Protein AF-A0AAV7QUW3-F1 (afdb_monomer_lite)

Structure (mmCIF, N/CA/C/O backbone):
data_AF-A0AAV7QUW3-F1
#
_entry.id   AF-A0AAV7QUW3-F1
#
loop_
_atom_site.group_PDB
_atom_site.id
_atom_site.type_symbol
_atom_site.label_atom_id
_atom_site.label_alt_id
_atom_site.label_comp_id
_atom_site.label_asym_id
_atom_site.label_entity_id
_atom_site.label_seq_id
_atom_site.pdbx_PDB_ins_code
_atom_site.Cartn_x
_atom_site.Cartn_y
_atom_site.Cartn_z
_atom_site.occupancy
_atom_site.B_iso_or_equiv
_atom_site.auth_seq_id
_atom_site.auth_comp_id
_atom_site.auth_asym_id
_atom_site.auth_atom_id
_atom_site.pdbx_PDB_model_num
ATOM 1 N N . ALA A 1 1 ? -0.317 7.223 -24.601 1.00 63.00 1 ALA A N 1
ATOM 2 C CA . ALA A 1 1 ? 0.996 6.734 -24.132 1.00 63.00 1 ALA A CA 1
ATOM 3 C C . ALA A 1 1 ? 1.145 7.114 -22.667 1.00 63.00 1 ALA A C 1
ATOM 5 O O . ALA A 1 1 ? 0.829 8.246 -22.327 1.00 63.00 1 ALA A O 1
ATOM 6 N N . ASN A 1 2 ? 1.549 6.189 -21.796 1.00 79.88 2 ASN A N 1
ATOM 7 C CA . ASN A 1 2 ? 1.946 6.551 -20.435 1.00 79.88 2 ASN A CA 1
ATOM 8 C C . ASN A 1 2 ? 3.309 7.267 -20.480 1.00 79.88 2 ASN A C 1
ATOM 10 O O . ASN A 1 2 ? 4.100 7.051 -21.399 1.00 79.88 2 ASN A O 1
ATOM 14 N N . ALA A 1 3 ? 3.589 8.122 -19.495 1.00 92.62 3 ALA A N 1
ATOM 15 C CA . ALA A 1 3 ? 4.818 8.925 -19.460 1.00 92.62 3 ALA A CA 1
ATOM 16 C C . ALA A 1 3 ? 6.116 8.084 -19.371 1.00 92.62 3 ALA A C 1
ATOM 18 O O . ALA A 1 3 ? 7.211 8.615 -19.507 1.00 92.62 3 ALA A O 1
ATOM 19 N N . THR A 1 4 ? 6.002 6.769 -19.160 1.00 92.94 4 THR A N 1
ATOM 20 C CA . THR A 1 4 ? 7.106 5.815 -18.965 1.00 92.94 4 THR A CA 1
ATOM 21 C C . THR A 1 4 ? 7.222 4.780 -20.098 1.00 92.94 4 THR A C 1
ATOM 23 O O . THR A 1 4 ? 7.752 3.677 -19.911 1.00 92.94 4 THR A O 1
ATOM 26 N N . GLY A 1 5 ? 6.734 5.118 -21.297 1.00 93.31 5 GLY A N 1
ATOM 27 C CA . GLY A 1 5 ? 6.923 4.323 -22.517 1.00 93.31 5 GLY A CA 1
ATOM 28 C C . GLY A 1 5 ? 8.400 4.114 -22.903 1.00 93.31 5 GLY A C 1
ATOM 29 O O . GLY A 1 5 ? 9.314 4.609 -22.245 1.00 93.31 5 GLY A O 1
ATOM 30 N N . GLY A 1 6 ? 8.656 3.330 -23.957 1.00 93.81 6 GLY A N 1
ATOM 31 C CA . GLY A 1 6 ? 10.021 3.117 -24.475 1.00 93.81 6 GLY A CA 1
ATOM 32 C C . GLY A 1 6 ? 10.978 2.398 -23.508 1.00 93.81 6 GLY A C 1
ATOM 33 O O . GLY A 1 6 ? 12.183 2.615 -23.557 1.00 93.81 6 GLY A O 1
ATOM 34 N N . GLY A 1 7 ? 10.448 1.578 -22.593 1.00 94.31 7 GLY A N 1
ATOM 35 C CA . GLY A 1 7 ? 11.228 0.833 -21.592 1.00 94.31 7 GLY A CA 1
ATOM 36 C C . GLY A 1 7 ? 11.445 1.559 -20.256 1.00 94.31 7 GLY A C 1
ATOM 37 O O . GLY A 1 7 ? 12.013 0.975 -19.333 1.00 94.31 7 GLY A O 1
ATOM 38 N N . GLY A 1 8 ? 10.961 2.799 -20.099 1.00 95.56 8 GLY A N 1
ATOM 39 C CA . GLY A 1 8 ? 11.036 3.535 -18.829 1.00 95.56 8 GLY A CA 1
ATOM 40 C C . GLY A 1 8 ? 10.320 2.828 -17.670 1.00 95.56 8 GLY A C 1
ATOM 41 O O . GLY A 1 8 ? 10.839 2.781 -16.557 1.00 95.56 8 GLY A O 1
ATOM 42 N N . HIS A 1 9 ? 9.172 2.205 -17.938 1.00 95.31 9 HIS A N 1
ATOM 43 C CA . HIS A 1 9 ? 8.408 1.425 -16.962 1.00 95.31 9 HIS A CA 1
ATOM 44 C C . HIS A 1 9 ? 9.201 0.235 -16.401 1.00 95.31 9 HIS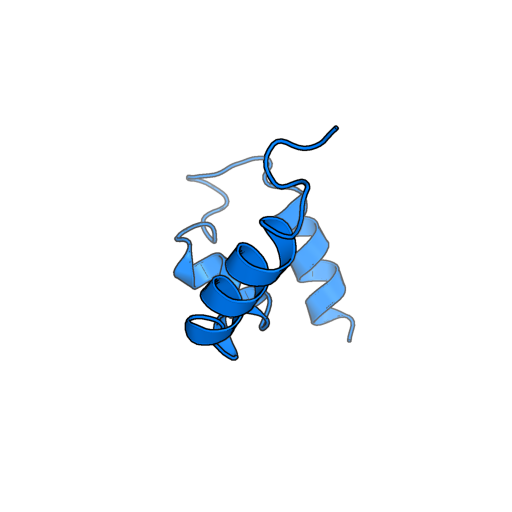 A C 1
ATOM 46 O O . HIS A 1 9 ? 9.106 -0.030 -15.207 1.00 95.31 9 HIS A O 1
ATOM 52 N N . ILE A 1 10 ? 10.043 -0.425 -17.208 1.00 96.44 10 ILE A N 1
ATOM 53 C CA . ILE A 1 10 ? 10.905 -1.523 -16.736 1.00 96.44 10 ILE A CA 1
ATOM 54 C C . ILE A 1 10 ? 11.894 -1.008 -15.689 1.00 96.44 10 ILE A C 1
ATOM 56 O O . ILE A 1 10 ? 12.037 -1.601 -14.622 1.00 96.44 10 ILE A O 1
ATOM 60 N N . LYS A 1 11 ? 12.538 0.134 -15.959 1.00 96.75 11 LYS A N 1
ATOM 61 C CA . LYS A 1 11 ? 13.474 0.763 -15.014 1.00 96.75 11 LYS A CA 1
ATOM 62 C C . LYS A 1 11 ? 12.769 1.220 -13.736 1.00 96.75 11 LYS A C 1
ATOM 64 O O . LYS A 1 11 ? 13.319 1.045 -12.652 1.00 96.75 11 LYS A O 1
ATOM 69 N N . LEU A 1 12 ? 11.565 1.783 -13.859 1.00 96.25 12 LEU A N 1
ATOM 70 C CA . LEU A 1 12 ? 10.764 2.222 -12.715 1.00 96.25 12 LEU A CA 1
ATOM 71 C C . LEU A 1 12 ? 10.398 1.044 -11.803 1.00 96.25 12 LEU A C 1
ATOM 73 O O . LEU A 1 12 ? 10.653 1.109 -10.604 1.00 96.25 12 LEU A O 1
ATOM 77 N N . VAL A 1 13 ? 9.863 -0.042 -12.369 1.00 96.81 13 VAL A N 1
ATOM 78 C CA . VAL A 1 13 ? 9.502 -1.247 -11.607 1.00 96.81 13 VAL A CA 1
ATOM 79 C C . VAL A 1 13 ? 10.743 -1.872 -10.971 1.00 96.81 13 VAL A C 1
ATOM 81 O O . VAL A 1 13 ? 10.735 -2.155 -9.778 1.00 96.81 13 VAL A O 1
ATOM 84 N N . ALA A 1 14 ? 11.844 -2.010 -11.716 1.00 97.88 14 ALA A N 1
ATOM 85 C CA . ALA A 1 14 ? 13.095 -2.543 -11.176 1.00 97.88 14 ALA A CA 1
ATOM 86 C C . ALA A 1 14 ? 13.651 -1.702 -10.014 1.00 97.88 14 ALA A C 1
ATOM 88 O O . ALA A 1 14 ? 14.295 -2.249 -9.122 1.00 97.88 14 ALA A O 1
ATOM 89 N N . LYS A 1 15 ? 13.415 -0.383 -10.007 1.00 97.88 15 LYS A N 1
ATOM 90 C CA . LYS A 1 15 ? 13.755 0.478 -8.871 1.00 97.88 15 LYS A CA 1
ATOM 91 C C . LYS A 1 15 ? 12.828 0.217 -7.681 1.00 97.88 15 LYS A C 1
ATOM 93 O O . LYS A 1 15 ? 13.338 -0.018 -6.595 1.00 97.88 15 LYS A O 1
ATOM 98 N N . ALA A 1 16 ? 11.511 0.203 -7.889 1.00 97.19 16 ALA A N 1
ATOM 99 C CA . ALA A 1 16 ? 10.533 -0.032 -6.822 1.00 97.19 16 ALA A CA 1
ATOM 100 C C . ALA A 1 16 ? 10.739 -1.389 -6.124 1.00 97.19 16 ALA A C 1
ATOM 102 O O . ALA A 1 16 ? 10.683 -1.474 -4.903 1.00 97.19 16 ALA A O 1
ATOM 103 N N . MET A 1 17 ? 11.077 -2.437 -6.882 1.00 97.75 17 MET A N 1
ATOM 104 C CA . MET A 1 17 ? 11.343 -3.771 -6.327 1.00 97.75 17 MET A CA 1
ATOM 105 C C . MET A 1 17 ? 12.540 -3.821 -5.368 1.00 97.75 17 MET A C 1
ATOM 107 O O . MET A 1 17 ? 12.615 -4.741 -4.563 1.00 97.75 17 MET A O 1
ATOM 111 N N . LYS A 1 18 ? 13.472 -2.859 -5.428 1.00 98.00 18 LYS A N 1
ATOM 112 C CA . LYS A 1 18 ? 14.602 -2.787 -4.483 1.00 98.00 18 LYS A CA 1
ATOM 113 C C . LYS A 1 18 ? 14.194 -2.272 -3.104 1.00 98.00 18 LYS A C 1
ATOM 115 O O . LYS A 1 18 ? 14.917 -2.509 -2.146 1.00 98.00 18 LYS A O 1
ATOM 120 N N . GLU A 1 19 ? 13.080 -1.552 -3.024 1.00 96.31 19 GLU A N 1
ATOM 121 C CA . GLU A 1 19 ? 12.552 -0.963 -1.789 1.00 96.31 19 GLU A CA 1
ATOM 122 C C . GLU A 1 19 ? 11.359 -1.764 -1.243 1.00 96.31 19 GLU A C 1
ATOM 124 O O . GLU A 1 19 ? 10.906 -1.514 -0.131 1.00 96.31 19 GLU A O 1
ATOM 129 N N . LEU A 1 20 ? 10.850 -2.737 -2.008 1.00 96.50 20 LEU A N 1
ATOM 130 C CA . LEU A 1 20 ? 9.713 -3.560 -1.613 1.00 96.50 20 LEU A CA 1
ATOM 131 C C . LEU A 1 20 ? 10.078 -4.469 -0.432 1.00 96.50 20 LEU A C 1
ATOM 133 O O . LEU A 1 20 ? 10.949 -5.332 -0.541 1.00 96.50 20 LEU A O 1
ATOM 137 N N . THR A 1 21 ? 9.353 -4.320 0.674 1.00 96.06 21 THR A N 1
ATOM 138 C CA . THR A 1 21 ? 9.491 -5.154 1.876 1.00 96.06 21 THR A CA 1
ATOM 139 C C . THR A 1 21 ? 8.247 -6.009 2.108 1.00 96.06 21 THR A C 1
ATOM 141 O O . THR A 1 21 ? 7.182 -5.740 1.552 1.00 96.06 21 THR A O 1
ATOM 144 N N . TYR A 1 22 ? 8.351 -7.029 2.965 1.00 94.44 22 TYR A N 1
ATOM 145 C CA . TYR A 1 22 ? 7.189 -7.826 3.380 1.00 94.44 22 TYR A CA 1
ATOM 146 C C . TYR A 1 22 ? 6.096 -6.960 4.034 1.00 94.44 22 TYR A C 1
ATOM 148 O O . TYR A 1 22 ? 4.917 -7.103 3.731 1.00 94.44 22 TYR A O 1
ATOM 156 N N . GLU A 1 23 ? 6.479 -5.988 4.862 1.00 94.69 23 GLU A N 1
ATOM 157 C CA . GLU A 1 23 ? 5.540 -5.046 5.492 1.00 94.69 23 GLU A CA 1
ATOM 158 C C . GLU A 1 23 ? 4.774 -4.206 4.459 1.00 94.69 23 GLU A C 1
ATOM 160 O O . GLU A 1 23 ? 3.629 -3.826 4.683 1.00 94.69 23 GLU A O 1
ATOM 165 N N . SER A 1 24 ? 5.372 -3.961 3.286 1.00 94.81 24 SER A N 1
ATOM 166 C CA . SER A 1 24 ? 4.714 -3.243 2.189 1.00 94.81 24 SER A CA 1
ATOM 167 C C . SER A 1 24 ? 3.549 -4.028 1.574 1.00 94.81 24 SER A C 1
ATOM 169 O O . SER A 1 24 ? 2.673 -3.418 0.959 1.00 94.81 24 SER A O 1
ATOM 171 N N . ILE A 1 25 ? 3.544 -5.360 1.713 1.00 95.25 25 ILE A N 1
ATOM 172 C CA . ILE A 1 25 ? 2.507 -6.261 1.182 1.00 95.25 25 ILE A CA 1
ATOM 173 C C . ILE A 1 25 ? 1.602 -6.851 2.272 1.00 95.25 25 ILE A C 1
ATOM 175 O O . ILE A 1 25 ? 0.513 -7.326 1.957 1.00 95.25 25 ILE A O 1
ATOM 179 N N . CYS A 1 26 ? 2.012 -6.805 3.541 1.00 96.62 26 CYS A N 1
ATOM 180 C CA . CYS A 1 26 ? 1.159 -7.159 4.670 1.00 96.62 26 CYS A CA 1
ATOM 181 C C . CYS A 1 26 ? 0.161 -6.023 4.921 1.00 96.62 26 CYS A C 1
ATOM 183 O O . CYS A 1 26 ? 0.553 -4.909 5.269 1.00 96.62 26 CYS A O 1
ATOM 185 N N . PHE A 1 27 ? -1.133 -6.271 4.708 1.00 96.81 2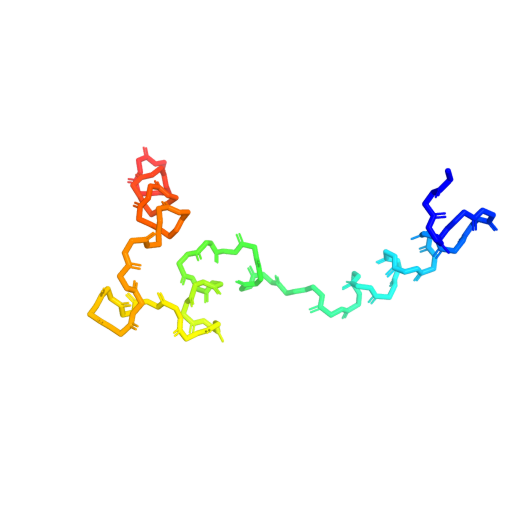7 PHE A N 1
ATOM 186 C CA . PHE A 1 27 ? -2.112 -5.187 4.627 1.00 96.81 27 PHE A CA 1
ATOM 187 C C . PHE A 1 27 ? -2.186 -4.331 5.909 1.00 96.81 27 PHE A C 1
ATOM 189 O O . PHE A 1 27 ? -1.989 -3.116 5.788 1.00 96.81 27 PHE A O 1
ATOM 196 N N . PRO A 1 28 ? -2.377 -4.897 7.122 1.00 96.44 28 PRO A N 1
ATOM 197 C CA . PRO A 1 28 ? -2.452 -4.101 8.351 1.00 96.44 28 PRO A CA 1
ATOM 198 C C . PRO A 1 28 ? -1.167 -3.312 8.624 1.00 96.44 28 PRO A C 1
ATOM 200 O O . PRO A 1 28 ? -1.226 -2.124 8.952 1.00 96.44 28 PRO A O 1
ATOM 203 N N . ASP A 1 29 ? -0.010 -3.944 8.417 1.00 97.50 29 ASP A N 1
ATOM 204 C CA . ASP A 1 29 ? 1.291 -3.304 8.618 1.00 97.50 29 ASP A CA 1
ATOM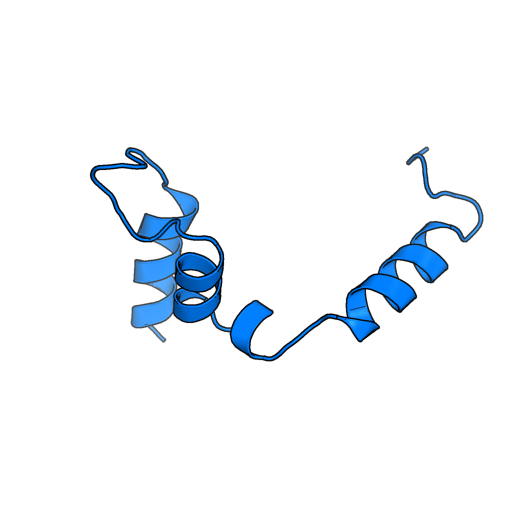 205 C C . ASP A 1 29 ? 1.486 -2.151 7.630 1.00 97.50 29 ASP A C 1
ATOM 207 O O . ASP A 1 29 ? 1.923 -1.069 8.016 1.00 97.50 29 ASP A O 1
ATOM 211 N N . SER A 1 30 ? 1.072 -2.325 6.371 1.00 97.19 30 SER A N 1
ATOM 212 C CA . SER A 1 30 ? 1.167 -1.288 5.343 1.00 97.19 30 SER A CA 1
ATOM 213 C C . SER A 1 30 ? 0.267 -0.077 5.624 1.00 97.19 30 SER A C 1
ATOM 215 O O . SER A 1 30 ? 0.644 1.048 5.289 1.00 97.19 30 SER A O 1
ATOM 217 N N . ILE A 1 31 ? -0.909 -0.281 6.234 1.00 97.62 31 ILE A N 1
ATOM 218 C CA . ILE A 1 31 ? -1.805 0.803 6.668 1.00 97.62 31 ILE A CA 1
ATOM 219 C C . ILE A 1 31 ? -1.147 1.585 7.806 1.00 97.62 31 ILE A C 1
ATOM 221 O O . ILE A 1 31 ? -1.081 2.814 7.737 1.00 97.62 31 ILE A O 1
ATOM 225 N N . LYS A 1 32 ? -0.605 0.875 8.802 1.00 96.50 32 LYS A N 1
ATOM 226 C CA . LYS A 1 32 ? 0.063 1.468 9.965 1.00 96.50 32 LYS A CA 1
ATOM 227 C C . LYS A 1 32 ? 1.350 2.204 9.594 1.00 96.50 32 LYS A C 1
ATOM 229 O O . LYS A 1 32 ? 1.579 3.319 10.044 1.00 96.50 32 LYS A O 1
ATOM 234 N N . MET A 1 33 ? 2.182 1.622 8.733 1.00 96.44 33 MET A N 1
ATOM 235 C CA . MET A 1 33 ? 3.418 2.248 8.244 1.00 96.44 33 MET A CA 1
ATOM 236 C C . MET A 1 33 ? 3.140 3.586 7.542 1.00 96.44 33 MET A C 1
ATOM 238 O O . MET A 1 33 ? 3.979 4.483 7.549 1.00 96.44 33 MET A O 1
ATOM 242 N N . LYS A 1 34 ? 1.953 3.729 6.945 1.00 94.75 34 LYS A N 1
ATOM 243 C CA . LYS A 1 34 ? 1.501 4.961 6.290 1.00 94.75 34 LYS A CA 1
ATOM 244 C C . LYS A 1 34 ? 0.794 5.932 7.246 1.00 94.75 34 LYS A C 1
ATOM 246 O O . LYS A 1 34 ? 0.404 7.002 6.790 1.00 94.75 34 LYS A O 1
ATOM 251 N N . GLY A 1 35 ? 0.620 5.581 8.523 1.00 96.50 35 GLY A N 1
ATOM 252 C CA . GLY A 1 35 ? -0.083 6.394 9.523 1.00 96.50 35 GLY A CA 1
ATOM 253 C C . GLY A 1 35 ? -1.574 6.559 9.231 1.00 96.50 35 GLY A C 1
ATOM 254 O O . GLY A 1 35 ? -2.143 7.615 9.495 1.00 96.50 35 GLY A O 1
ATOM 255 N N . MET A 1 36 ? -2.191 5.568 8.585 1.00 97.31 36 MET A N 1
ATOM 256 C CA . MET A 1 36 ? -3.569 5.653 8.095 1.00 97.31 36 MET A CA 1
ATOM 257 C C . MET A 1 36 ? -4.578 4.884 8.956 1.00 97.31 36 MET A C 1
ATOM 259 O O . MET A 1 36 ? -5.746 4.778 8.592 1.00 97.31 36 MET A O 1
ATOM 263 N N . GLU A 1 37 ? -4.161 4.307 10.075 1.00 96.44 37 GLU A N 1
ATOM 264 C CA . GLU A 1 37 ? -4.975 3.438 10.924 1.00 96.44 37 GLU A CA 1
ATOM 265 C C . GLU A 1 37 ? -6.116 4.166 11.651 1.00 96.44 37 GLU A C 1
ATOM 267 O O . GLU A 1 37 ? -7.159 3.559 11.893 1.00 96.44 37 GLU A O 1
ATOM 272 N N . SER A 1 38 ? -5.947 5.456 11.955 1.00 97.31 38 SER A N 1
ATOM 273 C CA . SER A 1 38 ? -6.919 6.255 12.707 1.00 97.31 38 SER A CA 1
ATOM 274 C C . SER A 1 38 ? -8.164 6.556 11.872 1.00 97.31 38 SER A C 1
ATOM 276 O O . SER A 1 38 ? -8.092 7.191 10.812 1.00 97.31 38 SER A O 1
ATOM 278 N N . LYS A 1 39 ? -9.330 6.089 12.332 1.00 96.88 39 LYS A N 1
ATOM 279 C CA . LYS A 1 39 ? -10.612 6.346 11.655 1.00 96.88 39 LYS A CA 1
ATOM 280 C C . LYS A 1 39 ? -11.137 7.743 11.948 1.00 96.88 39 LYS A C 1
ATOM 282 O O . LYS A 1 39 ? -11.882 8.294 11.144 1.00 96.88 39 LYS A O 1
ATOM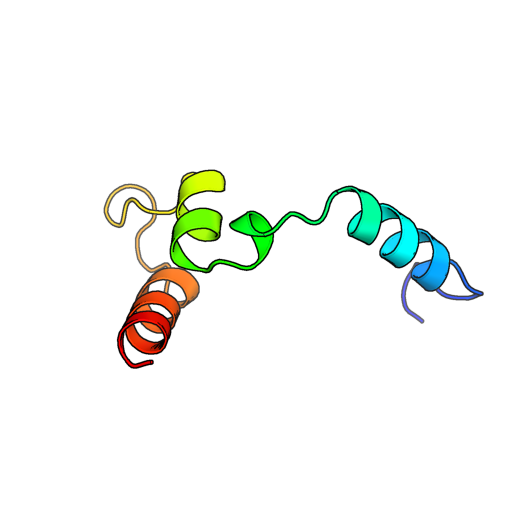 287 N N . GLU A 1 40 ? -10.736 8.291 13.082 1.00 97.75 40 GLU A N 1
ATOM 288 C CA . GLU A 1 40 ? -11.075 9.619 13.554 1.00 97.75 40 GLU A CA 1
ATOM 289 C C . GLU A 1 40 ? -10.292 10.680 12.773 1.00 97.75 40 GLU A C 1
ATOM 291 O O . GLU A 1 40 ? -10.895 11.629 12.275 1.00 97.75 40 GLU A O 1
ATOM 296 N N . ASP A 1 41 ? -8.977 10.486 12.598 1.00 97.88 41 ASP A N 1
ATOM 297 C CA . ASP A 1 41 ? -8.119 11.435 11.870 1.00 97.88 41 ASP A CA 1
ATOM 298 C C . ASP A 1 41 ? -8.306 11.329 10.349 1.00 97.88 41 ASP A C 1
ATOM 300 O O . ASP A 1 41 ? -8.216 12.328 9.634 1.00 97.88 41 ASP A O 1
ATOM 304 N N . VAL A 1 42 ? -8.587 10.117 9.847 1.00 97.19 42 VAL A N 1
ATOM 305 C CA . VAL A 1 42 ? -8.849 9.844 8.426 1.00 97.19 42 VAL A CA 1
ATOM 306 C C . VAL A 1 42 ? -10.194 9.116 8.274 1.00 97.19 42 VAL A C 1
ATOM 308 O O . VAL A 1 42 ? -10.243 7.884 8.110 1.00 97.19 42 VAL A O 1
ATOM 311 N N . PRO A 1 43 ? -11.313 9.860 8.339 1.00 97.31 43 PRO A N 1
ATOM 312 C CA . PRO A 1 43 ? -12.640 9.289 8.167 1.00 97.31 43 PRO A CA 1
ATOM 313 C C . PRO A 1 43 ? -12.903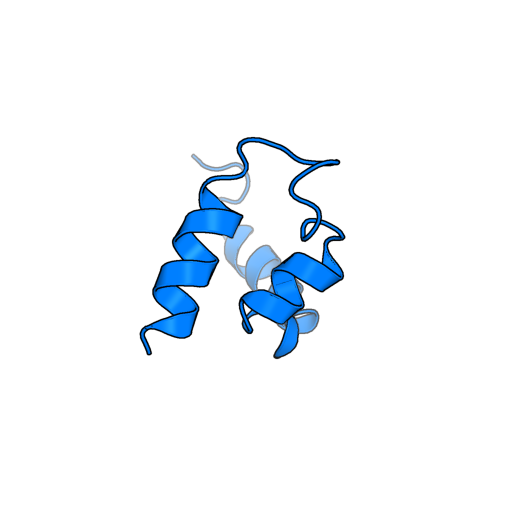 8.908 6.706 1.00 97.31 43 PRO A C 1
ATOM 315 O O . PRO A 1 43 ? -12.295 9.440 5.778 1.00 97.31 43 PRO A O 1
ATOM 318 N N . ASN A 1 44 ? -13.859 7.998 6.495 1.00 97.12 44 ASN A N 1
ATOM 319 C CA . ASN A 1 44 ? -14.306 7.538 5.171 1.00 97.12 44 ASN A CA 1
ATOM 320 C C . ASN A 1 44 ? -13.198 6.918 4.298 1.00 97.12 44 ASN A C 1
ATOM 322 O O . ASN A 1 44 ? -13.258 6.971 3.067 1.00 97.12 44 ASN A O 1
ATOM 326 N N . TYR A 1 45 ? -12.187 6.300 4.916 1.00 97.94 45 TYR A N 1
ATOM 327 C CA . TYR A 1 45 ? -11.154 5.577 4.182 1.00 97.94 45 TYR A CA 1
ATOM 328 C C . TYR A 1 45 ? -11.595 4.137 3.875 1.00 97.94 45 TYR A C 1
ATOM 330 O O . TYR A 1 45 ? -11.113 3.173 4.469 1.00 97.94 45 TYR A O 1
ATOM 338 N N . PHE A 1 46 ? -12.503 3.989 2.909 1.00 98.12 46 PHE A N 1
ATOM 339 C CA . PHE A 1 46 ? -13.119 2.699 2.567 1.00 98.12 46 PHE A CA 1
ATOM 340 C C . PHE A 1 46 ? -12.107 1.620 2.165 1.00 98.12 46 PHE A C 1
ATOM 342 O O . PHE A 1 46 ? -12.264 0.467 2.539 1.00 98.12 46 PHE A O 1
ATOM 349 N N . TYR A 1 47 ? -11.009 1.984 1.492 1.00 97.50 47 TYR A N 1
ATOM 350 C CA . TYR A 1 47 ? -9.950 1.021 1.169 1.00 97.50 47 TYR A CA 1
ATOM 351 C C . TYR A 1 47 ? -9.318 0.396 2.425 1.00 97.50 47 TYR A C 1
ATOM 353 O O . TYR A 1 47 ? -9.126 -0.817 2.461 1.00 97.50 47 TYR A O 1
ATOM 361 N N . ARG A 1 48 ? -9.039 1.191 3.471 1.00 98.06 48 ARG A N 1
ATOM 362 C CA . ARG A 1 48 ? -8.580 0.671 4.769 1.00 98.06 48 ARG A CA 1
ATOM 363 C C . ARG A 1 48 ? -9.657 -0.194 5.410 1.00 98.06 48 ARG A C 1
ATOM 365 O O . ARG A 1 48 ? -9.358 -1.290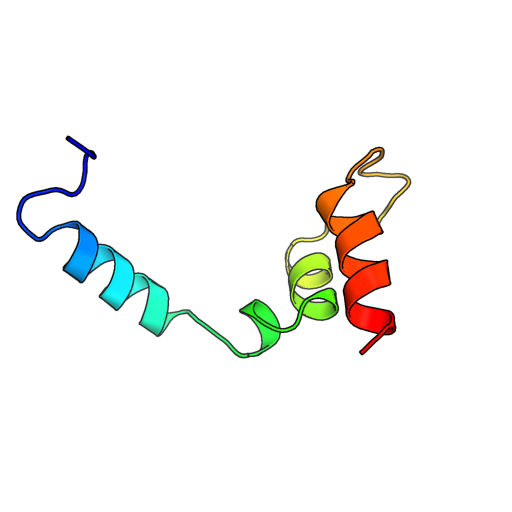 5.877 1.00 98.06 48 ARG A O 1
ATOM 372 N N . ASP A 1 49 ? -10.878 0.323 5.480 1.00 98.00 49 ASP A N 1
ATOM 373 C CA . ASP A 1 49 ? -11.946 -0.271 6.281 1.00 98.00 49 ASP A CA 1
ATOM 374 C C . ASP A 1 49 ? -12.448 -1.593 5.685 1.00 98.00 49 ASP A C 1
ATOM 376 O O . ASP A 1 49 ? -12.561 -2.588 6.403 1.00 98.00 49 ASP A O 1
ATOM 380 N N . ASP A 1 50 ? -12.675 -1.637 4.376 1.00 98.06 50 ASP A N 1
ATOM 381 C CA . ASP A 1 50 ? -13.115 -2.841 3.669 1.00 98.06 50 ASP A CA 1
ATOM 382 C C . ASP A 1 50 ? -11.950 -3.810 3.471 1.00 98.06 50 ASP A C 1
ATOM 384 O O . ASP A 1 50 ? -12.092 -5.012 3.693 1.00 98.06 50 ASP A O 1
ATOM 388 N N . GLY A 1 51 ? -10.761 -3.295 3.143 1.00 96.94 51 GLY A N 1
ATOM 389 C CA . GLY A 1 51 ? -9.559 -4.117 3.018 1.00 96.94 51 GLY A CA 1
ATOM 390 C C . GLY A 1 51 ? -9.198 -4.835 4.321 1.00 96.94 51 GLY A C 1
ATOM 391 O O . GLY A 1 51 ? -8.808 -5.998 4.282 1.00 96.94 51 GLY A O 1
ATOM 392 N N . SER A 1 52 ? -9.416 -4.202 5.482 1.00 96.69 52 SER A N 1
ATOM 393 C CA . SER A 1 52 ? -9.205 -4.847 6.788 1.00 96.69 52 SER A CA 1
ATOM 394 C C . SER A 1 52 ? -10.209 -5.971 7.047 1.00 96.69 52 SER A C 1
ATOM 396 O O . SER A 1 52 ? -9.847 -6.996 7.619 1.00 96.69 52 SER A O 1
ATOM 398 N N . GLN A 1 53 ? -11.467 -5.804 6.622 1.00 97.50 53 GLN A N 1
ATOM 399 C CA . GLN A 1 53 ? -12.482 -6.856 6.736 1.00 97.50 53 GLN A CA 1
ATOM 400 C C . GLN A 1 53 ? -12.132 -8.059 5.861 1.00 97.50 53 GLN A C 1
ATOM 402 O O . GLN A 1 53 ? -12.190 -9.190 6.335 1.00 97.50 53 GLN A O 1
ATOM 407 N N . VAL A 1 54 ? -11.722 -7.816 4.611 1.00 97.81 54 VAL A N 1
ATOM 408 C CA . VAL A 1 54 ? -11.278 -8.875 3.693 1.00 97.81 54 VAL A CA 1
ATOM 409 C C . VAL A 1 54 ? -10.050 -9.590 4.247 1.00 97.81 54 VAL A C 1
ATOM 411 O O . VAL A 1 54 ? -10.017 -10.815 4.248 1.00 97.81 54 VAL A O 1
ATOM 414 N N . TRP A 1 55 ? -9.064 -8.842 4.750 1.00 97.00 55 TRP A N 1
ATOM 415 C CA . TRP A 1 55 ? -7.848 -9.414 5.325 1.00 97.00 55 TRP A CA 1
ATOM 416 C C . TRP A 1 55 ? -8.142 -10.345 6.505 1.00 97.00 55 TRP A C 1
ATOM 418 O O . TRP A 1 55 ? -7.599 -11.438 6.558 1.00 97.00 55 TRP A O 1
ATOM 428 N N . ASN A 1 56 ? -9.029 -9.944 7.420 1.00 96.44 56 ASN A N 1
ATOM 429 C CA . ASN A 1 56 ? -9.380 -10.743 8.600 1.00 96.44 56 ASN A CA 1
ATOM 430 C C . ASN A 1 56 ? -10.261 -11.966 8.289 1.00 96.44 56 ASN A C 1
ATOM 432 O O . ASN A 1 56 ? -10.483 -12.792 9.173 1.00 96.44 56 ASN A O 1
ATOM 436 N N . ALA A 1 57 ? -10.823 -12.052 7.083 1.00 97.31 57 ALA A N 1
ATOM 437 C CA . ALA A 1 57 ? -11.662 -13.172 6.667 1.00 97.31 57 ALA A CA 1
ATOM 438 C C . ALA A 1 57 ? -10.859 -14.366 6.116 1.00 97.31 57 ALA A C 1
ATOM 440 O O . ALA A 1 57 ? -11.444 -15.429 5.901 1.00 97.31 57 ALA A O 1
ATOM 441 N N . VAL A 1 58 ? -9.558 -14.182 5.863 1.00 88.25 58 VAL A N 1
ATOM 442 C CA . VAL A 1 58 ? -8.618 -15.193 5.347 1.00 88.25 58 VAL A CA 1
ATOM 443 C C . VAL A 1 58 ? -7.683 -15.638 6.463 1.00 88.25 58 VAL A C 1
ATOM 445 O O . VAL A 1 58 ? -7.424 -16.859 6.537 1.00 88.25 58 VAL A O 1
#

Radius of gyration: 15.45 Å; chains: 1; bounding box: 29×27×38 Å

Secondary structure (DSSP, 8-state):
--TTTTTHHHHHHHHHTTT--HHHHSHHHHHHHTT---TTTSTT-HHHHHHHHHHHT-

InterPro domains:
  IPR013819 Lipoxygenase, C-terminal [PS51393] (1-58)
  IPR036226 Lipoxigenase, C-terminal domain superfamily [SSF48484] (4-58)

Organism: Pleurodeles waltl (NCBI:txid8319)

Sequence (58 aa):
ANATGGGGHIKLVAKAMKELTYESICFPDSIKMKGMESKEDVPNYFYRDDGSQVWNAV

Foldseek 3Di:
DPPCPPCNVVVVVVVVVVVDDPLCVLLVSVCVVVVNPDCPVPPPPCCNVVVVVVNVVD

pLDDT: mean 95.53, std 5.11, range [63.0, 98.12]